Protein AF-A0A7C4J276-F1 (afdb_monomer_lite)

Secondary structure (DSSP, 8-state):
----THHHHHHHHHHHHHHHHHHHHHHHHIIIIIHHHHHHHTSTT--HHHHHHHHHHHTS--TTS-TTS--TTTTTHHHHHHHHHHHHHTTPPP-GGGHHHHHHHHHHHHHHHHHHHHHHHHHHHHHHHHHHHHHHHHHHHHHHHH--

Radius of gyration: 23.46 Å; chains: 1; bounding box: 49×25×69 Å

pLDDT: mean 86.55, std 12.56, range [40.31, 97.38]

Structure (mmCIF, N/CA/C/O backbone):
data_AF-A0A7C4J276-F1
#
_entry.id   AF-A0A7C4J276-F1
#
loop_
_atom_site.group_PDB
_atom_site.id
_atom_site.type_symbol
_atom_site.label_atom_id
_atom_site.l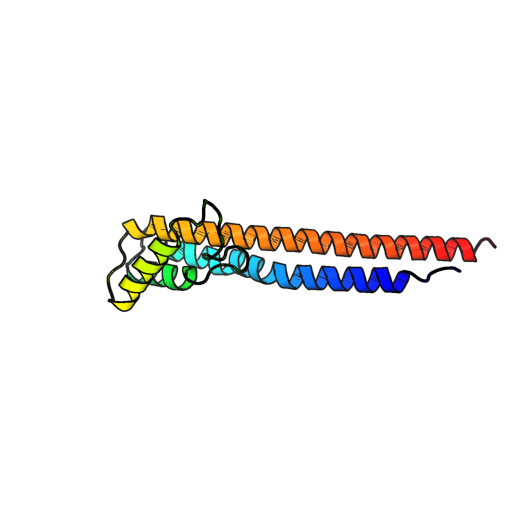abel_alt_id
_atom_site.label_comp_id
_atom_site.label_asym_id
_atom_site.label_entity_id
_atom_site.label_seq_id
_atom_site.pdbx_PDB_ins_code
_atom_site.Cartn_x
_atom_site.Cartn_y
_atom_site.Cartn_z
_atom_site.occupancy
_atom_site.B_iso_or_equiv
_atom_site.auth_seq_id
_atom_site.auth_comp_id
_atom_site.auth_asym_id
_atom_site.auth_atom_id
_atom_site.pdbx_PDB_model_num
ATOM 1 N N . MET A 1 1 ? 30.272 -10.312 -35.429 1.00 40.31 1 MET A N 1
ATOM 2 C CA . MET A 1 1 ? 28.867 -10.716 -35.205 1.00 40.31 1 MET A CA 1
ATOM 3 C C . MET A 1 1 ? 28.174 -9.536 -34.534 1.00 40.31 1 MET A C 1
ATOM 5 O O . MET A 1 1 ? 28.623 -9.141 -33.468 1.00 40.31 1 MET A O 1
ATOM 9 N N . LYS A 1 2 ? 27.219 -8.874 -35.201 1.00 50.34 2 LYS A N 1
ATOM 10 C CA . LYS A 1 2 ? 26.482 -7.721 -34.649 1.00 50.34 2 LYS A CA 1
ATOM 11 C C . LYS A 1 2 ? 25.273 -8.306 -33.915 1.00 50.34 2 LYS A C 1
ATOM 13 O O . LYS A 1 2 ? 24.435 -8.920 -34.569 1.00 50.34 2 LYS A O 1
ATOM 18 N N . PHE A 1 3 ? 25.247 -8.238 -32.587 1.00 56.50 3 PHE A N 1
ATOM 19 C CA . PHE A 1 3 ? 24.074 -8.662 -31.825 1.00 56.50 3 PHE A CA 1
ATOM 20 C C . PHE A 1 3 ? 22.951 -7.638 -32.063 1.00 56.50 3 PHE A C 1
ATOM 22 O O . PHE A 1 3 ? 23.194 -6.435 -32.013 1.00 56.50 3 PHE A O 1
ATOM 29 N N . ASP A 1 4 ? 21.759 -8.111 -32.436 1.00 65.69 4 ASP A N 1
ATOM 30 C CA . ASP A 1 4 ? 20.551 -7.284 -32.564 1.00 65.69 4 ASP A CA 1
ATOM 31 C C . ASP A 1 4 ? 19.879 -7.210 -31.188 1.00 65.69 4 ASP A C 1
ATOM 33 O O . ASP A 1 4 ? 18.998 -8.011 -30.856 1.00 65.69 4 ASP A O 1
ATOM 37 N N . ASP A 1 5 ? 20.349 -6.271 -30.366 1.00 72.25 5 ASP A N 1
ATOM 38 C CA . ASP A 1 5 ? 19.943 -6.127 -28.964 1.00 72.25 5 ASP A CA 1
ATOM 39 C C . ASP A 1 5 ? 18.611 -5.372 -28.817 1.00 72.25 5 ASP A C 1
ATOM 41 O O . ASP A 1 5 ? 18.034 -5.297 -27.729 1.00 72.25 5 ASP A O 1
ATOM 45 N N . ARG A 1 6 ? 18.026 -4.903 -29.927 1.00 78.81 6 ARG A N 1
ATOM 46 C CA . ARG A 1 6 ? 16.751 -4.168 -29.955 1.00 78.81 6 ARG A CA 1
ATOM 47 C C . ARG A 1 6 ? 15.627 -4.925 -29.262 1.00 78.81 6 ARG A C 1
ATOM 49 O O . ARG A 1 6 ? 14.828 -4.326 -28.544 1.00 78.81 6 ARG A O 1
ATOM 56 N N . LYS A 1 7 ? 15.554 -6.245 -29.464 1.00 84.62 7 LYS A N 1
ATOM 57 C CA . LYS A 1 7 ? 14.542 -7.095 -28.815 1.00 84.62 7 LYS A CA 1
ATOM 58 C C . LYS A 1 7 ? 14.734 -7.129 -27.300 1.00 84.62 7 LYS A C 1
ATOM 60 O O . LYS A 1 7 ? 13.746 -7.115 -26.573 1.00 84.62 7 LYS A O 1
ATOM 65 N N . ILE A 1 8 ? 15.982 -7.122 -26.832 1.00 87.19 8 ILE A N 1
ATOM 66 C CA . ILE A 1 8 ? 16.318 -7.115 -25.406 1.00 87.19 8 ILE A CA 1
ATOM 67 C C . ILE A 1 8 ? 15.834 -5.811 -24.775 1.00 87.19 8 ILE A C 1
ATOM 69 O O . ILE A 1 8 ? 15.119 -5.866 -23.779 1.00 87.19 8 ILE A O 1
ATOM 73 N N . TYR A 1 9 ? 16.124 -4.656 -25.386 1.00 88.44 9 TYR A N 1
ATOM 74 C CA . TYR A 1 9 ? 15.650 -3.366 -24.875 1.00 88.44 9 TYR A CA 1
ATOM 75 C C . TYR A 1 9 ? 14.119 -3.270 -24.839 1.00 88.44 9 TYR A C 1
ATOM 77 O O . TYR A 1 9 ? 13.564 -2.799 -23.848 1.00 88.44 9 TYR A O 1
ATOM 85 N N . VAL A 1 10 ? 13.421 -3.759 -25.875 1.00 90.12 10 VAL A N 1
ATOM 86 C CA . VAL A 1 10 ? 11.946 -3.784 -25.897 1.00 90.12 10 VAL A CA 1
ATOM 87 C C . VAL A 1 10 ? 11.390 -4.655 -24.773 1.00 90.12 10 VAL A C 1
ATOM 89 O O . VAL A 1 10 ? 10.562 -4.184 -23.993 1.00 90.12 10 VAL A O 1
ATOM 92 N N . TYR A 1 11 ? 11.825 -5.914 -24.677 1.00 93.19 11 TYR A N 1
ATOM 93 C CA . TYR A 1 11 ? 11.298 -6.832 -23.667 1.00 93.19 11 TYR A CA 1
ATOM 94 C C . TYR A 1 11 ? 11.644 -6.379 -22.25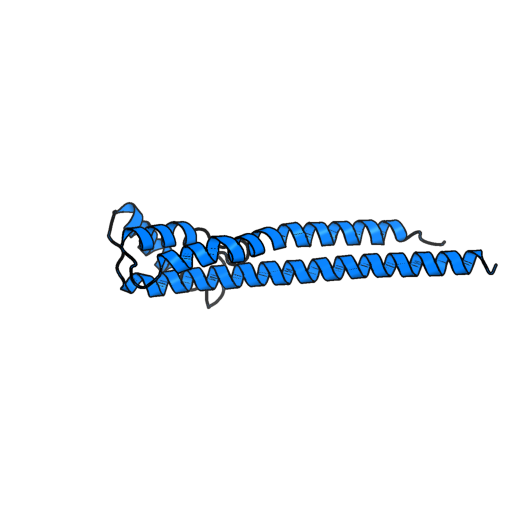4 1.00 93.19 11 TYR A C 1
ATOM 96 O O . TYR A 1 11 ? 10.783 -6.444 -21.381 1.00 93.19 11 TYR A O 1
ATOM 104 N N . PHE A 1 12 ? 12.855 -5.861 -22.043 1.00 93.81 12 PHE A N 1
ATOM 105 C CA . PHE A 1 12 ? 13.261 -5.283 -20.769 1.00 93.81 12 PHE A CA 1
ATOM 106 C C . PHE A 1 12 ? 12.344 -4.125 -20.370 1.00 93.81 12 PHE A C 1
ATOM 108 O O . PHE A 1 12 ? 11.750 -4.181 -19.296 1.00 93.81 12 PHE A O 1
ATOM 115 N N . SER A 1 13 ? 12.165 -3.123 -21.242 1.00 94.88 13 SER A N 1
ATOM 116 C CA . SER A 1 13 ? 11.309 -1.963 -20.959 1.00 94.88 13 SER A CA 1
ATOM 117 C C . SER A 1 13 ? 9.871 -2.361 -20.645 1.00 94.88 13 SER A C 1
ATOM 119 O O . SER A 1 13 ? 9.301 -1.874 -19.673 1.00 94.88 13 SER A O 1
ATOM 121 N N . ILE A 1 14 ? 9.289 -3.274 -21.427 1.00 95.62 14 ILE A N 1
ATOM 122 C CA . ILE A 1 14 ? 7.919 -3.744 -21.189 1.00 95.62 14 ILE A CA 1
ATOM 123 C C . ILE A 1 14 ? 7.835 -4.500 -19.860 1.00 95.62 14 ILE A C 1
ATOM 125 O O . ILE A 1 14 ? 6.939 -4.225 -19.066 1.00 95.62 14 ILE A O 1
ATOM 129 N N . ALA A 1 15 ? 8.761 -5.424 -19.594 1.00 95.75 15 ALA A N 1
ATOM 130 C CA . ALA A 1 15 ? 8.732 -6.242 -18.386 1.00 95.75 15 ALA A CA 1
ATOM 131 C C . ALA A 1 15 ? 8.826 -5.389 -17.115 1.00 95.75 15 ALA A C 1
ATOM 133 O O . ALA A 1 15 ? 8.019 -5.557 -16.199 1.00 95.75 15 ALA A O 1
ATOM 134 N N . VAL A 1 16 ? 9.764 -4.437 -17.068 1.00 96.38 16 VAL A N 1
ATOM 135 C CA . VAL A 1 16 ? 9.908 -3.558 -15.900 1.00 96.38 16 VAL A CA 1
ATOM 136 C C . VAL A 1 16 ? 8.737 -2.583 -15.777 1.00 96.38 16 VAL A C 1
ATOM 138 O O . VAL A 1 16 ? 8.290 -2.334 -14.663 1.00 96.38 16 VAL A O 1
ATOM 141 N N . LEU A 1 17 ? 8.160 -2.099 -16.883 1.00 96.38 17 LEU A N 1
ATOM 142 C CA . LEU A 1 17 ? 6.953 -1.268 -16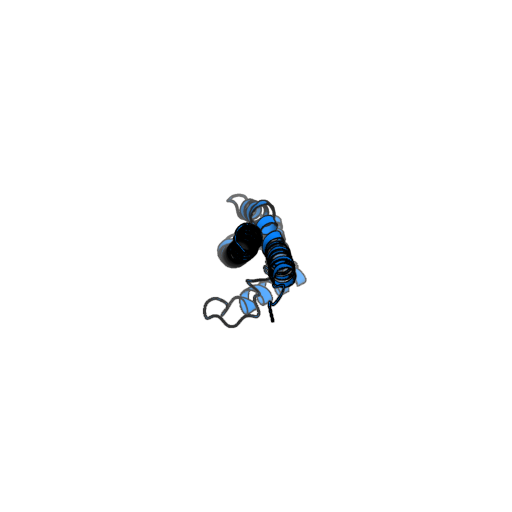.838 1.00 96.38 17 LEU A CA 1
ATOM 143 C C . LEU A 1 17 ? 5.760 -2.032 -16.252 1.00 96.38 17 LEU A C 1
ATOM 145 O O . LEU A 1 17 ? 5.071 -1.515 -15.373 1.00 96.38 17 LEU A O 1
ATOM 149 N N . VAL A 1 18 ? 5.537 -3.268 -16.707 1.00 97.38 18 VAL A N 1
ATOM 150 C CA . VAL A 1 18 ? 4.478 -4.140 -16.183 1.00 97.38 18 VAL A CA 1
ATOM 151 C C . VAL A 1 18 ? 4.691 -4.392 -14.692 1.00 97.38 18 VAL A C 1
ATOM 153 O O . VAL A 1 18 ? 3.748 -4.239 -13.918 1.00 97.38 18 VAL A O 1
ATOM 156 N N . ALA A 1 19 ? 5.920 -4.696 -14.265 1.00 95.00 19 ALA A N 1
ATOM 157 C CA . ALA A 1 19 ? 6.243 -4.841 -12.846 1.00 95.00 19 ALA A CA 1
ATOM 158 C C . ALA A 1 19 ? 5.919 -3.560 -12.055 1.00 95.00 19 ALA A C 1
ATOM 160 O O . ALA A 1 19 ? 5.259 -3.624 -11.019 1.00 95.00 19 ALA A O 1
ATOM 161 N N . GLY A 1 20 ? 6.308 -2.391 -12.573 1.00 95.69 20 GLY A N 1
ATOM 162 C CA . GLY A 1 20 ? 6.002 -1.099 -11.960 1.00 95.69 20 GLY A CA 1
ATOM 163 C C . GLY A 1 20 ? 4.505 -0.867 -11.773 1.00 95.69 20 GLY A C 1
ATOM 164 O O . GLY A 1 20 ? 4.086 -0.467 -10.691 1.00 95.69 20 GLY A O 1
ATOM 165 N N . ILE A 1 21 ? 3.689 -1.175 -12.784 1.00 94.88 21 ILE A N 1
ATOM 166 C CA . ILE A 1 21 ? 2.225 -1.055 -12.706 1.00 94.88 21 ILE A CA 1
ATOM 167 C C . ILE A 1 21 ? 1.656 -2.015 -11.655 1.00 94.88 21 ILE A C 1
ATOM 169 O O . ILE A 1 21 ? 0.876 -1.593 -10.801 1.00 94.88 21 ILE A O 1
ATOM 173 N N . LEU A 1 22 ? 2.067 -3.287 -11.680 1.00 94.81 22 LEU A N 1
ATOM 174 C CA . LEU A 1 22 ? 1.570 -4.308 -10.752 1.00 94.81 22 LEU A CA 1
ATOM 175 C C . LEU A 1 22 ? 1.859 -3.951 -9.290 1.00 94.81 22 LEU A C 1
ATOM 177 O O . LEU A 1 22 ? 0.992 -4.122 -8.435 1.00 94.81 22 LEU A O 1
ATOM 181 N N . PHE A 1 23 ? 3.046 -3.415 -9.003 1.00 90.25 23 PHE A N 1
ATOM 182 C CA . PHE A 1 23 ? 3.402 -2.985 -7.652 1.00 90.25 23 PHE A CA 1
ATOM 183 C C . PHE A 1 23 ? 2.875 -1.590 -7.304 1.00 90.25 23 PHE A C 1
ATOM 185 O O . PHE A 1 23 ? 2.682 -1.299 -6.132 1.00 90.25 23 PHE A O 1
ATOM 192 N N . GLY A 1 24 ? 2.623 -0.717 -8.275 1.00 93.25 24 GLY A N 1
ATOM 193 C CA . GLY A 1 24 ? 2.184 0.656 -8.031 1.00 93.25 24 GLY A CA 1
ATOM 194 C C . GLY A 1 24 ? 0.692 0.822 -7.794 1.00 93.25 24 GLY A C 1
ATOM 195 O O . GLY A 1 24 ? 0.295 1.586 -6.913 1.00 93.25 24 GLY A O 1
ATOM 196 N N . LEU A 1 25 ? -0.138 0.097 -8.552 1.00 93.94 25 LEU A N 1
ATOM 197 C CA . LEU A 1 25 ? -1.597 0.224 -8.491 1.00 93.94 25 LEU A CA 1
ATOM 198 C C . LEU A 1 25 ? -2.168 0.023 -7.075 1.00 93.94 25 LEU A C 1
ATOM 200 O O . LEU A 1 25 ? -2.979 0.857 -6.663 1.00 93.94 25 LEU A O 1
ATOM 204 N N . PRO A 1 26 ? -1.737 -0.988 -6.290 1.00 93.19 26 PRO A N 1
ATOM 205 C CA . PRO A 1 26 ? -2.194 -1.143 -4.909 1.00 93.19 26 PRO A CA 1
ATOM 206 C C . PRO A 1 26 ? -1.870 0.071 -4.029 1.00 93.19 26 PRO A C 1
ATOM 208 O O . PRO A 1 26 ? -2.721 0.510 -3.256 1.00 93.19 26 PRO A O 1
ATOM 211 N N . GLY A 1 27 ? -0.678 0.656 -4.193 1.00 94.06 27 GLY A N 1
ATOM 212 C CA . GLY A 1 27 ? -0.253 1.841 -3.448 1.00 94.06 27 GLY A CA 1
ATOM 213 C C . GLY A 1 27 ? -1.061 3.085 -3.791 1.00 94.06 27 GLY A C 1
ATOM 214 O O . GLY A 1 27 ? -1.506 3.793 -2.892 1.00 94.06 27 GLY A O 1
ATOM 215 N N . ILE A 1 28 ? -1.305 3.325 -5.084 1.00 95.75 28 ILE A N 1
ATOM 216 C CA . ILE A 1 28 ? -2.142 4.445 -5.541 1.00 95.75 28 ILE A CA 1
ATOM 217 C C . ILE A 1 28 ? -3.561 4.302 -4.985 1.00 95.75 28 ILE A C 1
ATOM 219 O O . ILE A 1 28 ? -4.102 5.255 -4.426 1.00 95.75 28 ILE A O 1
ATOM 223 N N . TYR A 1 29 ? -4.148 3.106 -5.087 1.00 95.12 29 TYR A N 1
ATOM 224 C CA . TYR A 1 29 ? -5.483 2.846 -4.556 1.00 95.12 29 TYR A CA 1
ATOM 225 C C . TYR A 1 29 ? -5.543 3.056 -3.039 1.00 95.12 29 TYR A C 1
ATOM 227 O O . TYR A 1 29 ? -6.454 3.718 -2.541 1.00 95.12 29 TYR A O 1
ATOM 235 N N . SER A 1 30 ? -4.546 2.551 -2.302 1.00 94.06 30 SER A N 1
ATOM 236 C CA . SER A 1 30 ? -4.456 2.758 -0.856 1.00 94.06 30 SER A CA 1
ATOM 237 C C . SER A 1 30 ? -4.421 4.248 -0.513 1.00 94.06 30 SER A C 1
ATOM 239 O O . SER A 1 30 ? -5.228 4.693 0.297 1.00 94.06 30 SER A O 1
ATOM 241 N N . LYS A 1 31 ? -3.575 5.028 -1.193 1.00 95.25 31 LYS A N 1
ATOM 242 C CA . LYS A 1 31 ? -3.362 6.451 -0.899 1.00 95.25 31 LYS A CA 1
ATOM 243 C C . LYS A 1 31 ? -4.537 7.350 -1.280 1.00 95.25 31 LYS A C 1
ATOM 245 O O . LYS A 1 31 ? -4.797 8.342 -0.610 1.00 95.25 31 LYS A O 1
ATOM 250 N N . MET A 1 32 ? -5.250 7.023 -2.357 1.00 96.25 32 MET A N 1
ATOM 251 C CA . MET A 1 32 ? -6.355 7.855 -2.852 1.00 96.25 32 MET A CA 1
ATOM 252 C C . MET A 1 32 ? -7.717 7.478 -2.269 1.00 96.25 32 MET A C 1
ATOM 254 O O . MET A 1 32 ? -8.601 8.330 -2.206 1.00 96.25 32 MET A O 1
ATOM 258 N N . VAL A 1 33 ? -7.911 6.215 -1.880 1.00 95.44 33 VAL A N 1
ATOM 259 C CA . VAL A 1 33 ? -9.232 5.693 -1.501 1.00 95.44 33 VAL A CA 1
ATOM 260 C C . VAL A 1 33 ? -9.225 5.162 -0.075 1.00 95.44 33 VAL A C 1
ATOM 262 O O . VAL A 1 33 ? -9.997 5.631 0.758 1.00 95.44 33 VAL A O 1
ATOM 265 N N . THR A 1 34 ? -8.356 4.196 0.220 1.00 94.56 34 THR A N 1
ATOM 266 C CA . THR A 1 34 ? -8.420 3.448 1.483 1.00 94.56 34 THR A CA 1
ATOM 267 C C . THR A 1 34 ? -7.964 4.276 2.683 1.00 94.56 34 THR A C 1
ATOM 269 O O . THR A 1 34 ? -8.671 4.328 3.683 1.00 94.56 34 THR A O 1
ATOM 272 N N . GLU A 1 35 ? -6.807 4.933 2.599 1.00 95.06 35 GLU A N 1
ATOM 273 C CA . GLU A 1 35 ? -6.236 5.742 3.685 1.00 95.06 35 GLU A CA 1
ATOM 274 C C . GLU A 1 35 ? -7.152 6.917 4.062 1.00 95.06 35 GLU A C 1
ATOM 276 O O . GLU A 1 35 ? -7.530 6.989 5.232 1.00 95.06 35 GLU A O 1
ATOM 281 N N . PRO A 1 36 ? -7.653 7.743 3.116 1.00 94.94 36 PRO A N 1
ATOM 282 C CA . PRO A 1 36 ? -8.584 8.819 3.457 1.00 94.94 36 PRO A CA 1
ATOM 283 C C . PRO A 1 36 ? -9.911 8.315 4.035 1.00 94.94 36 PRO A C 1
ATOM 285 O O . PRO A 1 36 ? -10.548 9.003 4.832 1.00 94.94 36 PRO A O 1
ATOM 288 N N . ALA A 1 37 ? -10.374 7.129 3.622 1.00 94.06 37 ALA A N 1
ATOM 289 C CA . ALA A 1 37 ? -11.582 6.531 4.185 1.00 94.06 37 ALA A CA 1
ATOM 290 C C . ALA A 1 37 ? -11.375 6.117 5.649 1.00 94.06 37 ALA A C 1
ATOM 292 O O . ALA A 1 37 ? -12.255 6.359 6.470 1.00 94.06 37 ALA A O 1
ATOM 293 N N . ILE A 1 38 ? -10.214 5.544 5.982 1.00 94.31 38 ILE A N 1
ATOM 294 C CA . ILE A 1 38 ? -9.856 5.190 7.361 1.00 94.31 38 ILE A CA 1
ATOM 295 C C . ILE A 1 38 ? -9.692 6.452 8.210 1.00 94.31 38 ILE A C 1
ATOM 297 O O . ILE A 1 38 ? -10.272 6.524 9.286 1.00 94.31 38 ILE A O 1
ATOM 301 N N . GLU A 1 39 ? -8.973 7.465 7.722 1.00 94.56 39 GLU A N 1
ATOM 302 C CA . GLU A 1 39 ? -8.784 8.736 8.437 1.00 94.56 39 GLU A CA 1
ATOM 303 C C . GLU A 1 39 ? -10.121 9.367 8.831 1.00 94.56 39 GLU A C 1
ATOM 305 O O . GLU A 1 39 ? -10.301 9.772 9.976 1.00 94.56 39 GLU A O 1
ATOM 310 N N . LYS A 1 40 ? -11.106 9.367 7.922 1.00 92.62 40 LYS A N 1
ATOM 311 C CA . LYS A 1 40 ? -12.465 9.849 8.220 1.00 92.62 40 LYS A CA 1
ATOM 312 C C . LYS A 1 40 ? -13.128 9.081 9.363 1.00 92.62 40 LYS A C 1
ATOM 314 O O . LYS A 1 40 ? -13.801 9.701 10.183 1.00 92.62 40 LYS A O 1
ATOM 319 N N . LEU A 1 41 ? -12.938 7.763 9.434 1.00 92.50 41 LEU A N 1
ATOM 320 C CA . LEU A 1 41 ? -13.485 6.926 10.508 1.00 92.50 41 LEU A CA 1
ATOM 321 C C . LEU A 1 41 ? -12.822 7.187 11.871 1.00 92.50 41 LEU A C 1
ATOM 323 O O . LEU A 1 41 ? -13.446 6.908 12.891 1.00 92.50 41 LEU A O 1
ATOM 327 N N . LEU A 1 42 ? -11.600 7.731 11.888 1.00 92.06 42 LEU A N 1
ATOM 328 C CA . LEU A 1 42 ? -10.830 8.028 13.103 1.00 92.06 42 LEU A CA 1
ATOM 329 C C . LEU A 1 42 ? -10.989 9.478 13.609 1.00 92.06 42 LEU A C 1
ATOM 331 O O . LEU A 1 42 ? -10.401 9.836 14.625 1.00 92.06 42 LEU A O 1
ATOM 335 N N . THR A 1 43 ? -11.766 10.329 12.928 1.00 87.50 43 THR A N 1
ATOM 336 C CA . THR A 1 43 ? -11.970 11.739 13.331 1.00 87.50 43 THR A CA 1
ATOM 337 C C . THR A 1 43 ? -12.772 11.890 14.637 1.00 87.50 43 THR A C 1
ATOM 339 O O . THR A 1 43 ? -13.399 10.942 15.091 1.00 87.50 43 THR A O 1
ATOM 342 N N . GLN A 1 44 ? -12.772 13.086 15.252 1.00 61.62 44 GLN A N 1
ATOM 343 C CA . GLN A 1 44 ? -13.257 13.355 16.627 1.00 61.62 44 GLN A CA 1
ATOM 344 C C . GLN A 1 44 ? -14.702 12.919 16.979 1.00 61.62 44 GLN A C 1
ATOM 346 O O . GLN A 1 44 ? -15.009 12.833 18.163 1.00 61.62 44 GLN A O 1
ATOM 351 N N . ASP A 1 45 ? -15.544 12.556 16.006 1.00 76.38 45 ASP A N 1
ATOM 352 C CA . ASP A 1 45 ? -16.866 11.938 16.222 1.00 76.38 45 ASP A CA 1
ATOM 353 C C . ASP A 1 45 ? -16.838 10.405 16.031 1.00 76.38 45 ASP A C 1
ATOM 355 O O . ASP A 1 45 ? -17.796 9.798 15.524 1.00 76.38 45 ASP A O 1
ATOM 359 N N . ALA A 1 46 ? -15.709 9.766 16.349 1.00 75.69 46 ALA A N 1
ATOM 360 C CA . ALA A 1 46 ? -15.542 8.326 16.221 1.00 75.69 46 ALA A CA 1
ATOM 361 C C . ALA A 1 46 ? -16.359 7.597 17.295 1.00 75.69 46 ALA A C 1
ATOM 363 O O . ALA A 1 46 ? -16.036 7.629 18.482 1.00 75.69 46 ALA A O 1
ATOM 364 N N . ASP A 1 47 ? -17.418 6.915 16.865 1.00 88.69 47 ASP A N 1
ATOM 365 C CA . ASP A 1 47 ? -18.133 5.960 17.700 1.00 88.69 47 ASP A CA 1
ATOM 366 C C . ASP A 1 47 ? -17.477 4.569 17.613 1.00 88.69 47 ASP A C 1
ATOM 368 O O . ASP A 1 47 ? -16.667 4.275 16.727 1.00 88.69 47 ASP A O 1
ATOM 372 N N . SER A 1 48 ? -17.854 3.686 18.536 1.00 90.38 48 SER A N 1
ATOM 373 C CA . SER A 1 48 ? -17.367 2.302 18.597 1.00 90.38 48 SER A CA 1
ATOM 374 C C . SER A 1 48 ? -17.528 1.546 17.263 1.00 90.38 48 SER A C 1
ATOM 376 O O . SER A 1 48 ? -16.664 0.749 16.888 1.00 90.38 48 SER A O 1
ATOM 378 N N . GLN A 1 49 ? -18.588 1.818 16.490 1.00 91.62 49 GLN A N 1
ATOM 379 C CA . GLN A 1 49 ? -18.825 1.154 15.205 1.00 91.62 49 GLN A CA 1
ATOM 380 C C . GLN A 1 49 ? -17.860 1.640 14.120 1.00 91.62 49 GLN A C 1
ATOM 382 O O . GLN A 1 49 ? -17.320 0.815 13.380 1.00 91.62 49 GLN A O 1
ATOM 387 N N . LYS A 1 50 ? -17.596 2.948 14.044 1.00 93.44 50 LYS A N 1
ATOM 388 C CA . LYS A 1 50 ? -16.615 3.537 13.120 1.00 93.44 50 LYS A CA 1
ATOM 389 C C . LYS A 1 50 ? -15.205 3.045 13.422 1.00 93.44 50 LYS A C 1
ATOM 391 O O . LYS A 1 50 ? -14.489 2.666 12.498 1.00 93.44 50 LYS A O 1
ATOM 396 N N . LEU A 1 51 ? -14.829 2.970 14.700 1.00 93.75 51 LEU A N 1
ATOM 397 C CA . LEU A 1 51 ? -13.528 2.442 15.123 1.00 93.75 51 LEU A CA 1
ATOM 398 C C . LEU A 1 51 ? -13.379 0.957 14.775 1.00 93.75 51 LEU A C 1
ATOM 400 O O . LEU A 1 51 ? -12.365 0.545 14.209 1.00 93.75 51 LEU A O 1
ATOM 404 N N . LYS A 1 52 ? -14.424 0.157 15.013 1.00 94.19 52 LYS A N 1
ATOM 405 C CA . LYS A 1 52 ? -14.466 -1.246 14.585 1.00 94.19 52 LYS A CA 1
ATOM 406 C C . LYS A 1 52 ? -14.363 -1.379 13.065 1.00 94.19 52 LYS A C 1
ATOM 408 O O . LYS A 1 52 ? -13.666 -2.262 12.569 1.00 94.19 52 LYS A O 1
ATOM 413 N N . GLN A 1 53 ? -15.031 -0.511 12.308 1.00 93.81 53 GLN A N 1
ATOM 414 C CA . GLN A 1 53 ? -14.944 -0.504 10.850 1.00 93.81 53 GLN A CA 1
ATOM 415 C C . GLN A 1 53 ? -13.532 -0.146 10.372 1.00 93.81 53 GLN A C 1
ATOM 417 O O . GLN A 1 53 ? -12.999 -0.830 9.497 1.00 93.81 53 GLN A O 1
ATOM 422 N N . ALA A 1 54 ? -12.907 0.872 10.968 1.00 94.62 54 ALA A N 1
ATOM 423 C CA . ALA A 1 54 ? -11.525 1.244 10.688 1.00 94.62 54 ALA A CA 1
ATOM 424 C C . ALA A 1 54 ? -10.587 0.059 10.947 1.00 94.62 54 ALA A C 1
ATOM 426 O O . ALA A 1 54 ? -9.788 -0.290 10.078 1.00 94.62 54 ALA A O 1
ATOM 427 N N . TYR A 1 55 ? -10.754 -0.625 12.083 1.00 95.00 55 TYR A N 1
ATOM 428 C CA . TYR A 1 55 ? -10.006 -1.837 12.400 1.00 95.00 55 TYR A CA 1
ATOM 429 C C . TYR A 1 55 ? -10.188 -2.937 11.352 1.00 95.00 55 TYR A C 1
ATOM 431 O O . TYR A 1 55 ? -9.203 -3.495 10.888 1.00 95.00 55 TYR A O 1
ATOM 439 N N . ILE A 1 56 ? -11.419 -3.238 10.929 1.00 93.94 56 ILE A N 1
ATOM 440 C CA . ILE A 1 56 ? -11.678 -4.296 9.937 1.00 93.94 56 ILE A CA 1
ATOM 441 C C . ILE A 1 56 ? -10.956 -4.014 8.612 1.00 93.94 56 ILE A C 1
ATOM 443 O O . ILE A 1 56 ? -10.474 -4.944 7.965 1.00 93.94 56 ILE A O 1
ATOM 447 N N . ILE A 1 57 ? -10.856 -2.747 8.207 1.00 93.62 57 ILE A N 1
ATOM 448 C CA . ILE A 1 57 ? -10.098 -2.357 7.011 1.00 93.62 57 ILE A CA 1
ATOM 449 C C . ILE A 1 57 ? -8.591 -2.492 7.270 1.00 93.62 57 ILE A C 1
ATOM 451 O O . ILE A 1 57 ? -7.859 -3.019 6.429 1.00 93.62 57 ILE A O 1
ATOM 455 N N . LEU A 1 58 ? -8.131 -2.021 8.430 1.00 93.38 58 LEU A N 1
ATOM 456 C CA . LEU A 1 58 ? -6.724 -2.000 8.819 1.00 93.38 58 LEU A CA 1
ATOM 457 C C . LEU A 1 58 ? -6.151 -3.389 9.095 1.00 93.38 58 LEU A C 1
ATOM 459 O O . LEU A 1 58 ? -4.990 -3.611 8.788 1.00 93.38 58 LEU A O 1
ATOM 463 N N . ARG A 1 59 ? -6.949 -4.351 9.574 1.00 90.19 59 ARG A N 1
ATOM 464 C CA . ARG A 1 59 ? -6.490 -5.717 9.875 1.00 90.19 59 ARG A CA 1
ATOM 465 C C . ARG A 1 59 ? -5.843 -6.399 8.667 1.00 90.19 59 ARG A C 1
ATOM 467 O O . ARG A 1 59 ? -5.028 -7.297 8.832 1.00 90.19 59 ARG A O 1
ATOM 474 N N . ASN A 1 60 ? -6.228 -5.988 7.456 1.00 88.50 60 ASN A N 1
ATOM 475 C CA . ASN A 1 60 ? -5.609 -6.434 6.219 1.00 88.50 60 ASN A CA 1
ATOM 476 C C . ASN A 1 60 ? -4.489 -5.448 5.848 1.00 88.50 60 ASN A C 1
ATOM 478 O O . ASN A 1 60 ? -4.789 -4.331 5.399 1.00 88.50 60 ASN A O 1
ATOM 482 N N . PRO A 1 61 ? -3.211 -5.832 6.009 1.00 86.12 61 PRO A N 1
ATOM 483 C CA . PRO A 1 61 ? -2.098 -4.935 5.742 1.00 86.12 61 PRO A CA 1
ATOM 484 C C . PRO A 1 61 ? -1.969 -4.594 4.255 1.00 86.12 61 PRO A C 1
ATOM 486 O O . PRO A 1 61 ? -2.484 -5.279 3.367 1.00 86.12 61 PRO A O 1
ATOM 489 N N . HIS A 1 62 ? -1.222 -3.529 3.968 1.00 88.88 62 HIS A N 1
ATOM 490 C CA . HIS A 1 62 ? -0.755 -3.262 2.610 1.00 88.88 62 HIS A CA 1
ATOM 491 C C . HIS A 1 62 ? 0.286 -4.320 2.193 1.00 88.88 62 HIS A C 1
ATOM 493 O O . HIS A 1 62 ? 1.076 -4.758 3.025 1.00 88.88 62 HIS A O 1
ATOM 499 N N . ILE A 1 63 ? 0.361 -4.685 0.906 1.00 84.31 63 ILE A N 1
ATOM 500 C CA . ILE A 1 63 ? 1.243 -5.764 0.397 1.00 84.31 63 ILE A CA 1
ATOM 501 C C . ILE A 1 63 ? 2.734 -5.602 0.759 1.00 84.31 63 ILE A C 1
ATOM 503 O O . ILE A 1 63 ? 3.467 -6.582 0.865 1.00 84.31 63 ILE A O 1
ATOM 507 N N . PHE A 1 64 ? 3.179 -4.362 0.968 1.00 83.31 64 PHE A N 1
ATOM 508 C CA . PHE A 1 64 ? 4.553 -4.010 1.341 1.00 83.31 64 PHE A CA 1
ATOM 509 C C . PHE A 1 64 ? 4.739 -3.711 2.836 1.00 83.31 64 PHE A C 1
ATOM 511 O O . PHE A 1 64 ? 5.865 -3.488 3.263 1.00 83.31 64 PHE A O 1
ATOM 518 N N . ALA A 1 65 ? 3.664 -3.731 3.623 1.00 82.75 65 ALA A N 1
ATOM 519 C CA . ALA A 1 65 ? 3.662 -3.471 5.061 1.00 82.75 65 ALA A CA 1
ATOM 520 C C . ALA A 1 65 ? 2.896 -4.575 5.808 1.00 82.75 65 ALA A C 1
ATOM 522 O O . ALA A 1 65 ? 2.017 -4.294 6.619 1.00 82.75 65 ALA A O 1
ATOM 523 N N . GLY A 1 66 ? 3.197 -5.835 5.474 1.00 80.31 66 GLY A N 1
ATOM 524 C CA . GLY A 1 66 ? 2.653 -7.002 6.170 1.00 80.31 66 GLY A CA 1
ATOM 525 C C . GLY A 1 66 ? 2.998 -6.976 7.658 1.00 80.31 66 GLY A C 1
ATOM 526 O O . GLY A 1 66 ? 4.123 -6.630 8.017 1.00 80.31 66 GLY A O 1
ATOM 527 N N . TYR A 1 67 ? 2.043 -7.358 8.506 1.00 74.75 67 TYR A N 1
ATOM 528 C CA . TYR A 1 67 ? 2.211 -7.365 9.964 1.00 74.75 67 TYR A CA 1
ATOM 529 C C . TYR A 1 67 ? 3.111 -8.497 10.467 1.00 74.75 67 TYR A C 1
ATOM 531 O O . TYR A 1 67 ? 3.653 -8.419 11.562 1.00 74.75 67 TYR A O 1
ATOM 539 N N . ASP A 1 68 ? 3.334 -9.493 9.617 1.00 66.81 68 ASP A N 1
ATOM 540 C CA . ASP A 1 68 ? 4.143 -10.682 9.880 1.00 66.81 68 ASP A CA 1
ATOM 541 C C . ASP A 1 68 ? 5.648 -10.427 9.648 1.00 66.81 68 ASP A C 1
ATOM 543 O O . ASP A 1 68 ? 6.473 -11.333 9.781 1.00 66.81 68 ASP A O 1
ATOM 547 N N . ARG A 1 69 ? 6.030 -9.213 9.218 1.00 58.53 69 ARG A N 1
ATOM 548 C CA . ARG A 1 69 ? 7.414 -8.889 8.851 1.00 58.53 69 ARG A CA 1
ATOM 549 C C . ARG A 1 69 ? 8.192 -8.321 10.042 1.00 58.53 69 ARG A C 1
ATOM 551 O O . ARG A 1 69 ? 7.832 -7.299 10.611 1.00 58.53 69 ARG A O 1
ATOM 558 N N . PHE A 1 70 ? 9.290 -9.011 10.356 1.00 50.50 70 PHE A N 1
ATOM 559 C CA . PHE A 1 70 ? 10.282 -8.761 11.406 1.00 50.50 70 PHE A CA 1
ATOM 560 C C . PHE A 1 70 ? 11.051 -7.433 11.232 1.00 50.50 70 PHE A C 1
ATOM 562 O O . PHE A 1 70 ? 12.237 -7.441 10.904 1.00 50.50 70 PHE A O 1
ATOM 569 N N . ASP A 1 71 ? 10.412 -6.286 11.446 1.00 58.78 71 ASP A N 1
ATOM 570 C CA . ASP A 1 71 ? 11.119 -5.049 11.794 1.00 58.78 71 ASP A CA 1
ATOM 571 C C . ASP A 1 71 ? 10.825 -4.662 13.255 1.00 58.78 71 ASP A C 1
ATOM 573 O O . ASP A 1 71 ? 9.780 -5.014 13.802 1.00 58.78 71 ASP A O 1
ATOM 577 N N . GLU A 1 72 ? 11.758 -3.971 13.931 1.00 59.31 72 GLU A N 1
ATOM 578 C CA . GLU A 1 72 ? 11.565 -3.492 15.321 1.00 59.31 72 GLU A CA 1
ATOM 579 C C . GLU A 1 72 ? 10.282 -2.674 15.471 1.00 59.31 72 GLU A C 1
ATOM 581 O O . GLU A 1 72 ? 9.676 -2.620 16.537 1.00 59.31 72 GLU A O 1
ATOM 586 N N . ALA A 1 73 ? 9.849 -2.058 14.376 1.00 55.31 73 ALA A N 1
ATOM 587 C CA . ALA A 1 73 ? 8.628 -1.306 14.325 1.00 55.31 73 ALA A CA 1
ATOM 588 C C . ALA A 1 73 ? 7.404 -2.257 14.421 1.00 55.31 73 ALA A C 1
ATOM 590 O O . ALA A 1 73 ? 6.428 -1.930 15.088 1.00 55.31 73 ALA A O 1
ATOM 591 N N . GLY A 1 74 ? 7.392 -3.411 13.753 1.00 57.81 74 GLY A N 1
ATOM 592 C CA . GLY A 1 74 ? 6.286 -4.379 13.730 1.00 57.81 74 GLY A CA 1
ATOM 593 C C . GLY A 1 74 ? 6.121 -5.156 15.035 1.00 57.81 74 GLY A C 1
ATOM 594 O O . GLY A 1 74 ? 5.051 -5.712 15.298 1.00 57.81 74 GLY A O 1
ATOM 595 N N . ALA A 1 75 ? 7.147 -5.140 15.890 1.00 63.28 75 ALA A N 1
ATOM 596 C CA . ALA A 1 75 ? 7.083 -5.701 17.229 1.00 63.28 75 ALA A CA 1
ATOM 597 C C . ALA A 1 75 ? 5.941 -5.051 18.029 1.00 63.28 75 ALA A C 1
ATOM 599 O O . ALA A 1 75 ? 5.886 -3.837 18.206 1.00 63.28 75 ALA A O 1
ATOM 600 N N . GLY A 1 76 ? 4.999 -5.865 18.506 1.00 71.81 76 GLY A N 1
ATOM 601 C CA . GLY A 1 76 ? 3.833 -5.379 19.251 1.00 71.81 76 GLY A CA 1
ATOM 602 C C . GLY A 1 76 ? 2.547 -5.272 18.431 1.00 71.81 76 GLY A C 1
ATOM 603 O O . GLY A 1 76 ? 1.468 -5.365 19.015 1.00 71.81 76 GLY A O 1
ATOM 604 N N . ILE A 1 77 ? 2.626 -5.165 17.096 1.00 80.44 77 ILE A N 1
ATOM 605 C CA . ILE A 1 77 ? 1.428 -5.082 16.242 1.00 80.44 77 ILE A CA 1
ATOM 606 C C . ILE A 1 77 ? 0.610 -6.370 16.318 1.00 80.44 77 ILE A C 1
ATOM 608 O O . ILE A 1 77 ? -0.609 -6.308 16.423 1.00 80.44 77 ILE A O 1
ATOM 612 N N . GLU A 1 78 ? 1.262 -7.531 16.353 1.00 80.69 78 GLU A N 1
ATOM 613 C CA . GLU A 1 78 ? 0.582 -8.824 16.497 1.00 80.69 78 GLU A CA 1
ATOM 614 C C . GLU A 1 78 ? -0.292 -8.884 17.763 1.00 80.69 78 GLU A C 1
ATOM 616 O O . GLU A 1 78 ? -1.423 -9.367 17.718 1.00 80.69 78 GLU A O 1
ATOM 621 N N . TYR A 1 79 ? 0.185 -8.328 18.883 1.00 83.19 79 TYR A N 1
ATOM 622 C CA . TYR A 1 79 ? -0.583 -8.279 20.130 1.00 83.19 79 TYR A CA 1
ATOM 623 C C . TYR A 1 79 ? -1.788 -7.342 20.021 1.00 83.19 79 TYR A C 1
ATOM 625 O O . TYR A 1 79 ? -2.866 -7.690 20.498 1.00 83.19 79 TYR A O 1
ATOM 633 N N . ILE A 1 80 ? -1.622 -6.191 19.361 1.00 85.75 80 ILE A N 1
ATOM 634 C CA . ILE A 1 80 ? -2.720 -5.255 19.082 1.00 85.75 80 ILE A CA 1
ATOM 635 C C . ILE A 1 80 ? -3.772 -5.935 18.201 1.00 85.75 80 ILE A C 1
ATOM 637 O O . ILE A 1 80 ? -4.956 -5.904 18.525 1.00 85.75 80 ILE A O 1
ATOM 641 N N . LEU A 1 81 ? -3.348 -6.590 17.116 1.00 88.88 81 LEU A N 1
ATOM 642 C CA . LEU A 1 81 ? -4.249 -7.296 16.207 1.00 88.88 81 LEU A CA 1
ATOM 643 C C . LEU A 1 81 ? -5.012 -8.397 16.936 1.00 88.88 81 LEU A C 1
ATOM 645 O O . LEU A 1 81 ? -6.231 -8.434 16.837 1.00 88.88 81 LEU A O 1
ATOM 649 N N . LYS A 1 82 ? -4.319 -9.225 17.723 1.00 89.12 82 LYS A N 1
ATOM 650 C CA . LYS A 1 82 ? -4.934 -10.311 18.491 1.00 89.12 82 LYS A CA 1
ATOM 651 C C . LYS A 1 82 ? -5.956 -9.803 19.506 1.00 89.12 82 LYS A C 1
ATOM 653 O O . LYS A 1 82 ? -7.041 -10.367 19.615 1.00 89.12 82 LYS A O 1
ATOM 658 N N . GLU A 1 83 ? -5.624 -8.750 20.250 1.00 90.50 83 GLU A N 1
ATOM 659 C CA . GLU A 1 83 ? -6.549 -8.132 21.205 1.00 90.50 83 GLU A CA 1
ATOM 660 C C . GLU A 1 83 ? -7.799 -7.598 20.493 1.00 90.50 83 GLU A C 1
ATOM 662 O O . GLU A 1 83 ? -8.925 -7.834 20.932 1.00 90.50 83 GLU A O 1
ATOM 667 N N . PHE A 1 84 ? -7.620 -6.920 19.363 1.00 92.38 84 PHE A N 1
ATOM 668 C CA . PHE A 1 84 ? -8.728 -6.332 18.619 1.00 92.38 84 PHE A CA 1
ATOM 669 C C . PHE A 1 84 ? -9.582 -7.404 17.924 1.00 92.38 84 PHE A C 1
ATOM 671 O O . PHE A 1 84 ? -10.807 -7.287 17.919 1.00 92.38 84 PHE A O 1
ATOM 678 N N . ASP A 1 85 ? -8.978 -8.482 17.421 1.00 92.81 85 ASP A N 1
ATOM 679 C CA . ASP A 1 85 ? -9.687 -9.639 16.867 1.00 92.81 85 ASP A CA 1
ATOM 680 C C . ASP A 1 85 ? -10.553 -10.309 17.941 1.00 92.81 85 ASP A C 1
ATOM 682 O O . ASP A 1 85 ? -11.733 -10.583 17.704 1.00 92.81 85 ASP A O 1
ATOM 686 N N . ASN A 1 86 ? -10.010 -10.494 19.151 1.00 93.00 86 ASN A N 1
ATOM 687 C CA . ASN A 1 86 ? -10.770 -11.011 20.290 1.00 93.00 86 ASN A CA 1
ATOM 688 C C . ASN A 1 86 ? -11.950 -10.094 20.629 1.00 93.00 86 ASN A C 1
ATOM 690 O O . ASN A 1 86 ? -13.072 -10.570 20.786 1.00 93.00 86 ASN A O 1
ATOM 694 N N . ARG A 1 87 ? -11.744 -8.771 20.675 1.00 91.56 87 ARG A N 1
ATOM 695 C CA . ARG A 1 87 ? -12.833 -7.809 20.923 1.00 91.56 87 ARG A CA 1
ATOM 696 C C . ARG A 1 87 ? -13.906 -7.852 19.840 1.00 91.56 87 ARG A C 1
ATOM 698 O O . ARG A 1 87 ? -15.093 -7.784 20.157 1.00 91.56 87 ARG A O 1
ATOM 705 N N . VAL A 1 88 ? -13.522 -7.997 18.572 1.00 92.31 88 VAL A N 1
ATOM 706 C CA . VAL A 1 88 ? -14.474 -8.149 17.464 1.00 92.31 88 VAL A CA 1
ATOM 707 C C . VAL A 1 88 ? -15.292 -9.432 17.612 1.00 92.31 88 VAL A C 1
ATOM 709 O O . VAL A 1 88 ? -16.510 -9.374 17.417 1.00 92.31 88 VAL A O 1
ATOM 712 N N . ALA A 1 89 ? -14.652 -10.549 17.971 1.00 92.06 89 ALA A N 1
ATOM 713 C CA . ALA A 1 89 ? -15.301 -11.843 18.180 1.00 92.06 89 ALA A CA 1
ATOM 714 C C . ALA A 1 89 ? -16.254 -11.833 19.387 1.00 92.06 89 ALA A C 1
ATOM 716 O O . ALA A 1 89 ? -17.366 -12.349 19.306 1.00 92.06 89 ALA A O 1
ATOM 717 N N . GLU A 1 90 ? -15.847 -11.185 20.477 1.00 94.31 90 GLU A N 1
ATOM 718 C CA . GLU A 1 90 ? -16.620 -11.045 21.716 1.00 94.31 90 GLU A CA 1
ATOM 719 C C . GLU A 1 90 ? -17.657 -9.908 21.666 1.00 94.31 90 GLU A C 1
ATOM 721 O O . GLU A 1 90 ? -18.355 -9.671 22.647 1.00 94.31 90 GLU A O 1
ATOM 726 N N . GLN A 1 91 ? -17.766 -9.197 20.537 1.00 89.12 91 GLN A N 1
ATOM 727 C CA . GLN A 1 91 ? -18.643 -8.031 20.361 1.00 89.12 91 GLN A CA 1
ATOM 728 C C . GLN A 1 91 ? -18.412 -6.916 21.398 1.00 89.12 91 GLN A C 1
ATOM 730 O O . GLN A 1 91 ? -19.332 -6.175 21.741 1.00 89.12 91 GLN A O 1
ATOM 735 N N . LYS A 1 92 ? -17.173 -6.770 21.873 1.00 91.19 92 LYS A N 1
ATOM 736 C CA . LYS A 1 92 ? -16.780 -5.688 22.777 1.00 91.19 92 LYS A CA 1
ATOM 737 C C . LYS A 1 92 ? -16.735 -4.351 22.046 1.00 91.19 92 LYS A C 1
ATOM 739 O O . LYS A 1 92 ? -16.438 -4.279 20.850 1.00 91.19 92 LYS A O 1
ATOM 744 N N . GLU A 1 93 ? -17.021 -3.292 22.793 1.00 91.06 93 GLU A N 1
ATOM 745 C CA . GLU A 1 93 ? -16.957 -1.931 22.278 1.00 91.06 93 GLU A CA 1
ATOM 746 C C . GLU A 1 93 ? -15.517 -1.447 22.118 1.00 91.06 93 GLU A C 1
ATOM 748 O O . GLU A 1 93 ? -14.628 -1.780 22.905 1.00 91.06 93 GLU A O 1
ATOM 753 N N . PHE A 1 94 ? -1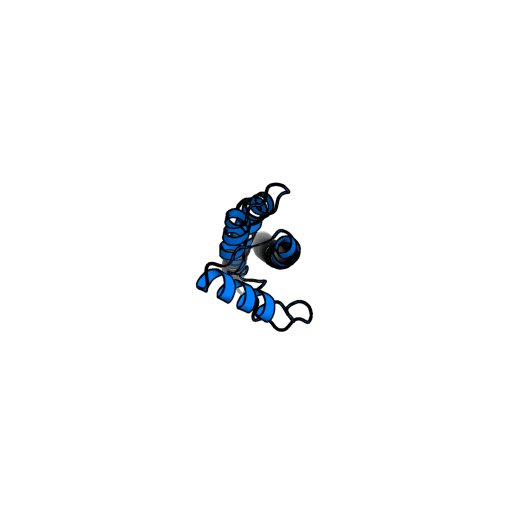5.321 -0.636 21.084 1.00 91.56 94 PHE A N 1
ATOM 754 C CA . PHE A 1 94 ? -14.112 0.135 20.868 1.00 91.56 94 PHE A CA 1
ATOM 755 C C . PHE A 1 94 ? -14.274 1.493 21.545 1.00 91.56 94 PHE A C 1
ATOM 757 O O . PHE A 1 94 ? -15.344 2.103 21.516 1.00 91.56 94 PHE A O 1
ATOM 764 N N . THR A 1 95 ? -13.197 1.967 22.147 1.00 90.31 95 THR A N 1
ATOM 765 C CA . THR A 1 95 ? -13.134 3.205 22.921 1.00 90.31 95 THR A CA 1
ATOM 766 C C . THR A 1 95 ? -12.240 4.222 22.225 1.00 90.31 95 THR A C 1
ATOM 768 O O . THR A 1 95 ? -11.430 3.884 21.366 1.00 90.31 95 THR A O 1
ATOM 771 N N . THR A 1 96 ? -12.315 5.485 22.633 1.00 87.12 96 THR A N 1
ATOM 772 C CA . THR A 1 96 ? -11.441 6.544 22.107 1.00 87.12 96 THR A CA 1
ATOM 773 C C . THR A 1 96 ? -9.951 6.284 22.353 1.00 87.12 96 THR A C 1
ATOM 775 O O . THR A 1 96 ? -9.123 6.745 21.574 1.00 87.12 96 THR A O 1
ATOM 778 N N . ASN A 1 97 ? -9.590 5.487 23.365 1.00 88.50 97 ASN A N 1
ATOM 779 C CA . ASN A 1 97 ? -8.203 5.065 23.589 1.00 88.50 97 ASN A CA 1
ATOM 780 C C . ASN A 1 97 ? -7.679 4.149 22.470 1.00 88.50 97 ASN A C 1
ATOM 782 O O . ASN A 1 97 ? -6.472 4.076 22.248 1.00 88.50 97 ASN A O 1
ATOM 786 N N . ASP A 1 98 ? -8.576 3.471 21.746 1.00 91.56 98 ASP A N 1
ATOM 787 C CA . ASP A 1 98 ? -8.211 2.571 20.655 1.00 91.56 98 ASP A CA 1
ATOM 788 C C . ASP A 1 98 ? -7.774 3.335 19.390 1.00 91.56 98 ASP A C 1
ATOM 790 O O . ASP A 1 98 ? -7.095 2.763 18.537 1.00 91.56 98 ASP A O 1
ATOM 794 N N . ILE A 1 99 ? -8.089 4.637 19.293 1.00 92.19 99 ILE A N 1
ATOM 795 C CA . ILE A 1 99 ? -7.701 5.503 18.167 1.00 92.19 99 ILE A CA 1
ATOM 796 C C . ILE A 1 99 ? -6.185 5.490 17.974 1.00 92.19 99 ILE A C 1
ATOM 798 O O . ILE A 1 99 ? -5.727 5.274 16.857 1.00 92.19 99 ILE A O 1
ATOM 802 N N . LEU A 1 100 ? -5.409 5.610 19.057 1.00 90.88 100 LEU A N 1
ATOM 803 C CA . LEU A 1 100 ? -3.943 5.606 19.001 1.00 90.88 100 LEU A CA 1
ATOM 804 C C . LEU A 1 100 ? -3.392 4.337 18.325 1.00 90.88 100 LEU A C 1
ATOM 806 O O . LEU A 1 100 ? -2.454 4.390 17.530 1.00 90.88 100 LEU A O 1
ATOM 810 N N . TYR A 1 101 ? -3.984 3.179 18.625 1.00 90.69 101 TYR A N 1
ATOM 811 C CA . TYR A 1 101 ? -3.563 1.906 18.043 1.00 90.69 101 TYR A CA 1
ATOM 812 C C . TYR A 1 101 ? -3.978 1.787 16.572 1.00 90.69 101 TYR A C 1
ATOM 814 O O . TYR A 1 101 ? -3.215 1.277 15.750 1.00 90.69 101 TYR A O 1
ATOM 822 N N . LEU A 1 102 ? -5.162 2.289 16.215 1.00 93.31 102 LEU A N 1
ATOM 823 C CA . LEU A 1 102 ? -5.636 2.312 14.830 1.00 93.31 102 LEU A CA 1
ATOM 824 C C . LEU A 1 102 ? -4.830 3.283 13.961 1.00 93.31 102 LEU A C 1
ATOM 826 O O . LEU A 1 102 ? -4.527 2.960 12.813 1.00 93.31 102 LEU A O 1
ATOM 830 N N . GLU A 1 103 ? -4.417 4.424 14.509 1.00 92.75 103 GLU A N 1
ATOM 831 C CA . GLU A 1 103 ? -3.502 5.363 13.858 1.00 92.75 103 GLU A CA 1
ATOM 832 C C . GLU A 1 103 ? -2.140 4.719 13.586 1.00 92.75 103 GLU A C 1
ATOM 834 O O . GLU A 1 103 ? -1.592 4.882 12.496 1.00 92.75 103 GLU A O 1
ATOM 839 N N . LEU A 1 104 ? -1.622 3.906 14.512 1.00 90.00 104 LEU A N 1
ATOM 840 C CA . LEU A 1 104 ? -0.382 3.157 14.296 1.00 90.00 104 LEU A CA 1
ATOM 841 C C . LEU A 1 104 ? -0.509 2.150 13.136 1.00 90.00 104 LEU A C 1
ATOM 843 O O . LEU A 1 104 ? 0.385 2.055 12.288 1.00 90.00 104 LEU A O 1
ATOM 847 N N . LEU A 1 105 ? -1.632 1.428 13.048 1.00 91.31 105 LEU A N 1
ATOM 848 C CA . LEU A 1 105 ? -1.911 0.529 11.920 1.00 91.31 105 LEU A CA 1
ATOM 849 C C . LEU A 1 105 ? -2.076 1.299 10.598 1.00 91.31 105 LEU A C 1
ATOM 851 O O . LEU A 1 105 ? -1.603 0.842 9.552 1.00 91.31 105 LEU A O 1
ATOM 855 N N . LEU A 1 106 ? -2.720 2.469 10.635 1.00 93.62 106 LEU A N 1
ATOM 856 C CA . LEU A 1 106 ? -2.885 3.348 9.479 1.00 93.62 106 LEU A CA 1
ATOM 857 C C . LEU A 1 106 ? -1.536 3.871 8.983 1.00 93.62 106 LEU A C 1
ATOM 859 O O . LEU A 1 106 ? -1.244 3.764 7.792 1.00 93.62 106 LEU A O 1
ATOM 863 N N . GLN A 1 107 ? -0.684 4.352 9.885 1.00 91.62 107 GLN A N 1
ATOM 864 C CA . GLN A 1 107 ? 0.659 4.818 9.555 1.00 91.62 107 GLN A CA 1
ATOM 865 C C . GLN A 1 107 ? 1.473 3.714 8.870 1.00 91.62 107 GLN A C 1
ATOM 867 O O . GLN A 1 107 ? 2.200 3.972 7.910 1.00 91.62 107 GLN A O 1
ATOM 872 N N . ARG A 1 108 ? 1.314 2.456 9.296 1.00 88.19 108 ARG A N 1
ATOM 873 C CA . ARG A 1 108 ? 1.960 1.316 8.632 1.00 88.19 108 ARG A CA 1
ATOM 874 C C . ARG A 1 108 ? 1.463 1.080 7.224 1.00 88.19 108 ARG A C 1
ATOM 876 O O . ARG A 1 108 ? 2.265 0.878 6.311 1.00 88.19 108 ARG A O 1
ATOM 883 N N . ARG A 1 109 ? 0.150 1.142 7.023 1.00 92.31 109 ARG A N 1
ATOM 884 C CA . ARG A 1 109 ? -0.437 1.078 5.684 1.00 92.31 109 ARG A CA 1
ATOM 885 C C . ARG A 1 109 ? 0.093 2.209 4.794 1.00 92.31 109 ARG A C 1
ATOM 887 O O . ARG A 1 109 ? 0.488 1.916 3.668 1.00 92.31 109 ARG A O 1
ATOM 894 N N . GLN A 1 110 ? 0.167 3.440 5.304 1.00 94.00 110 GLN A N 1
ATOM 895 C CA . GLN A 1 110 ? 0.706 4.604 4.587 1.00 94.00 110 GLN A CA 1
ATOM 896 C C . GLN A 1 110 ? 2.185 4.420 4.206 1.00 94.00 110 GLN A C 1
ATOM 898 O O . GLN A 1 110 ? 2.588 4.727 3.087 1.00 94.00 110 GLN A O 1
ATOM 903 N N . GLN A 1 111 ? 3.009 3.867 5.102 1.00 91.62 111 GLN A N 1
ATOM 904 C CA . GLN A 1 111 ? 4.398 3.507 4.784 1.00 91.62 111 GLN A CA 1
ATOM 905 C C . GLN A 1 111 ? 4.462 2.458 3.664 1.00 91.62 111 GLN A C 1
ATOM 907 O O . GLN A 1 111 ? 5.258 2.583 2.732 1.00 91.62 111 GLN A O 1
ATOM 912 N N . GLY A 1 112 ? 3.591 1.446 3.724 1.00 91.81 112 GLY A N 1
ATOM 913 C CA . GLY A 1 112 ? 3.483 0.415 2.696 1.00 91.81 112 GLY A CA 1
ATOM 914 C C . GLY A 1 112 ? 3.054 0.956 1.333 1.00 91.81 112 GLY A C 1
ATOM 915 O O . GLY A 1 112 ? 3.607 0.533 0.317 1.00 91.81 112 GLY A O 1
ATOM 916 N N . SER A 1 113 ? 2.091 1.878 1.290 1.00 94.50 113 SER A N 1
ATOM 917 C CA . SER A 1 113 ? 1.622 2.487 0.042 1.00 94.50 113 SER A CA 1
ATOM 918 C C . SER A 1 113 ? 2.658 3.443 -0.548 1.00 94.50 113 SER A C 1
ATOM 920 O O . SER A 1 113 ? 2.890 3.423 -1.759 1.00 94.50 113 SER A O 1
ATOM 922 N N . ASP A 1 114 ? 3.355 4.208 0.295 1.00 94.56 114 ASP A N 1
ATOM 923 C CA . ASP A 1 114 ? 4.453 5.079 -0.121 1.00 94.56 114 ASP A CA 1
ATOM 924 C C . ASP A 1 114 ? 5.621 4.278 -0.715 1.00 94.56 114 ASP A C 1
ATOM 926 O O . ASP A 1 114 ? 6.127 4.618 -1.788 1.00 94.56 114 ASP A O 1
ATOM 930 N N . LEU A 1 115 ? 5.992 3.158 -0.082 1.00 93.44 115 LEU A N 1
ATOM 931 C CA . LEU A 1 115 ? 6.988 2.234 -0.626 1.00 93.44 115 LEU A CA 1
ATOM 932 C C . LEU A 1 115 ? 6.540 1.662 -1.979 1.00 93.44 115 LEU A C 1
ATOM 934 O O . LEU A 1 115 ? 7.312 1.686 -2.932 1.00 93.44 115 LEU A O 1
ATOM 938 N N . SER A 1 116 ? 5.276 1.245 -2.098 1.00 94.56 116 SER A N 1
ATOM 939 C CA . SER A 1 116 ? 4.661 0.786 -3.355 1.00 94.56 116 SER A CA 1
ATOM 940 C C . SER A 1 116 ? 4.824 1.797 -4.496 1.00 94.56 116 SER A C 1
ATOM 942 O O . SER A 1 116 ? 5.227 1.444 -5.606 1.00 94.56 116 SER A O 1
ATOM 944 N N . ILE A 1 117 ? 4.522 3.071 -4.222 1.00 95.19 117 ILE A N 1
ATOM 945 C CA . ILE A 1 117 ? 4.587 4.156 -5.207 1.00 95.19 117 ILE A CA 1
ATOM 946 C C . ILE A 1 117 ? 6.042 4.442 -5.584 1.00 95.19 117 ILE A C 1
ATOM 948 O O . ILE A 1 117 ? 6.353 4.595 -6.766 1.00 95.19 117 ILE A O 1
ATOM 952 N N . LYS A 1 118 ? 6.958 4.458 -4.611 1.00 95.31 118 LYS A N 1
ATOM 953 C CA . LYS A 1 118 ? 8.398 4.608 -4.867 1.00 95.31 118 LYS A CA 1
ATOM 954 C C . LYS A 1 118 ? 8.938 3.469 -5.733 1.00 95.31 118 LYS A C 1
ATOM 956 O O . LYS A 1 118 ? 9.660 3.727 -6.694 1.00 95.31 118 LYS A O 1
ATOM 961 N N . THR A 1 119 ? 8.540 2.229 -5.451 1.00 94.62 119 THR A N 1
ATOM 962 C CA . THR A 1 119 ? 8.885 1.052 -6.259 1.00 94.62 119 THR A CA 1
ATOM 963 C C . THR A 1 119 ? 8.338 1.168 -7.683 1.00 94.62 119 THR A C 1
ATOM 965 O O . THR A 1 119 ? 9.068 0.907 -8.637 1.00 94.62 119 THR A O 1
ATOM 968 N N . MET A 1 120 ? 7.096 1.629 -7.857 1.00 96.50 120 MET A N 1
ATOM 969 C CA . MET A 1 120 ? 6.537 1.916 -9.182 1.00 96.50 120 MET A CA 1
ATOM 970 C C . MET A 1 120 ? 7.364 2.954 -9.939 1.00 96.50 120 MET A C 1
ATOM 972 O O . MET A 1 120 ? 7.737 2.706 -11.083 1.00 96.50 120 MET A O 1
ATOM 976 N N . ILE A 1 121 ? 7.672 4.096 -9.314 1.00 96.56 121 ILE A N 1
ATOM 977 C CA . ILE A 1 121 ? 8.471 5.162 -9.936 1.00 96.56 121 ILE A CA 1
ATOM 978 C C . ILE A 1 121 ? 9.828 4.611 -10.376 1.00 96.56 121 ILE A C 1
ATOM 980 O O . ILE A 1 121 ? 10.242 4.843 -11.510 1.00 96.56 121 ILE A O 1
ATOM 984 N N . TYR A 1 122 ? 10.492 3.832 -9.521 1.00 96.88 122 TYR A N 1
ATOM 985 C CA . TYR A 1 122 ? 11.756 3.179 -9.852 1.00 96.88 122 TYR A CA 1
ATOM 986 C C . TYR A 1 122 ? 11.648 2.308 -11.114 1.00 96.88 122 TYR A C 1
ATOM 988 O O . TYR A 1 122 ? 12.428 2.471 -12.053 1.00 96.88 122 TYR A O 1
ATOM 996 N N . PHE A 1 123 ? 10.644 1.434 -11.189 1.00 97.38 123 PHE A N 1
ATOM 997 C CA . PHE A 1 123 ? 10.435 0.570 -12.352 1.00 97.38 123 PHE A CA 1
ATOM 998 C C . PHE A 1 123 ? 10.049 1.337 -13.624 1.00 97.38 123 PHE A C 1
ATOM 1000 O O . PHE A 1 123 ? 10.501 0.987 -14.717 1.00 97.38 123 PHE A O 1
ATOM 1007 N N . VAL A 1 124 ? 9.273 2.415 -13.500 1.00 96.56 124 VAL A N 1
ATOM 1008 C CA . VAL A 1 124 ? 8.967 3.310 -14.625 1.00 96.56 124 VAL A CA 1
ATOM 1009 C C . VAL A 1 124 ? 10.242 3.975 -15.145 1.00 96.56 124 VAL A C 1
ATOM 1011 O O . VAL A 1 124 ? 10.459 4.003 -16.356 1.00 96.56 124 VAL A O 1
ATOM 1014 N N . LEU A 1 125 ? 11.127 4.447 -14.261 1.00 97.38 125 LEU A N 1
ATOM 1015 C CA . LEU A 1 125 ? 12.415 5.020 -14.660 1.00 97.38 125 LEU A CA 1
ATOM 1016 C C . LEU A 1 125 ? 13.301 3.989 -15.371 1.00 97.38 125 LEU A C 1
ATOM 1018 O O . LEU A 1 125 ? 13.887 4.306 -16.406 1.00 97.38 125 LEU A O 1
ATOM 1022 N N . LEU A 1 126 ? 13.347 2.742 -14.890 1.00 96.69 126 LEU A N 1
ATOM 1023 C CA . LEU A 1 126 ? 14.048 1.658 -15.588 1.00 96.69 126 LEU A CA 1
ATOM 1024 C C . LEU A 1 126 ? 13.464 1.392 -16.981 1.00 96.69 126 LEU A C 1
ATOM 1026 O O . LEU A 1 126 ? 14.219 1.221 -17.939 1.00 96.69 126 LEU A O 1
ATOM 1030 N N . SER A 1 127 ? 12.134 1.412 -17.119 1.00 96.75 127 SER A N 1
ATOM 1031 C CA . SER A 1 127 ? 11.477 1.269 -18.424 1.00 96.75 127 SER A CA 1
ATOM 1032 C C . SER A 1 127 ? 11.922 2.369 -19.383 1.00 96.75 127 SER A C 1
ATOM 1034 O O . SER A 1 127 ? 12.291 2.082 -20.526 1.00 96.75 127 SER A O 1
ATOM 1036 N N . VAL A 1 128 ? 11.932 3.620 -18.908 1.00 96.50 128 VAL A N 1
ATOM 1037 C CA . VAL A 1 128 ? 12.382 4.786 -19.679 1.00 96.50 128 VAL A CA 1
ATOM 1038 C C . VAL A 1 128 ? 13.842 4.633 -20.106 1.00 96.50 128 VAL A C 1
ATOM 1040 O O . VAL A 1 128 ? 14.150 4.881 -21.270 1.00 96.50 128 VAL A O 1
ATOM 1043 N N . LEU A 1 129 ? 14.730 4.163 -19.225 1.00 95.12 129 LEU A N 1
ATOM 1044 C CA . LEU A 1 129 ? 16.130 3.900 -19.576 1.00 95.12 129 LEU A CA 1
ATOM 1045 C C . LEU A 1 129 ? 16.267 2.851 -20.687 1.00 95.12 129 LEU A C 1
ATOM 1047 O O . LEU A 1 129 ? 17.045 3.057 -21.619 1.00 95.12 129 LEU A O 1
ATOM 1051 N N . GLY A 1 130 ? 15.483 1.769 -20.646 1.00 92.75 130 GLY A N 1
ATOM 1052 C CA . GLY A 1 130 ? 15.474 0.776 -21.724 1.00 92.75 130 GLY A CA 1
ATOM 1053 C C . GLY A 1 130 ? 14.999 1.356 -23.065 1.00 92.75 130 GLY A C 1
ATOM 1054 O O . GLY A 1 130 ? 15.604 1.091 -24.106 1.00 92.75 130 GLY A O 1
ATOM 1055 N N . VAL A 1 131 ? 13.995 2.244 -23.045 1.00 94.06 131 VAL A N 1
ATOM 1056 C CA . VAL A 1 131 ? 13.518 2.945 -24.250 1.00 94.06 131 VAL A CA 1
ATOM 1057 C C . VAL A 1 131 ? 14.589 3.897 -24.787 1.00 94.06 131 VAL A C 1
ATOM 1059 O O . VAL A 1 131 ? 14.816 3.939 -25.996 1.00 94.06 131 VAL A O 1
ATOM 1062 N N . ILE A 1 132 ? 15.280 4.637 -23.914 1.00 93.50 132 ILE A N 1
ATOM 1063 C CA . ILE A 1 132 ? 16.395 5.512 -24.303 1.00 93.50 132 ILE A CA 1
ATOM 1064 C C . ILE A 1 132 ? 17.512 4.693 -24.962 1.00 93.50 132 ILE A C 1
ATOM 1066 O O . ILE A 1 132 ? 17.985 5.078 -26.033 1.00 93.50 132 ILE A O 1
ATOM 1070 N N . GLY A 1 133 ? 17.885 3.547 -24.380 1.00 90.81 133 GLY A N 1
ATOM 1071 C CA . GLY A 1 133 ? 18.866 2.624 -24.963 1.00 90.81 133 GLY A CA 1
ATOM 1072 C C . GLY A 1 133 ? 18.487 2.197 -26.383 1.00 90.81 133 GLY A C 1
ATOM 1073 O O . GLY A 1 133 ? 19.283 2.346 -27.311 1.00 90.81 133 GLY A O 1
ATOM 1074 N N . LEU A 1 134 ? 17.227 1.804 -26.587 1.00 90.75 134 LEU A N 1
ATOM 1075 C CA . LEU A 1 134 ? 16.696 1.445 -27.904 1.00 90.75 134 LEU A CA 1
ATOM 1076 C C . LEU A 1 134 ? 16.745 2.602 -28.914 1.00 90.75 134 LEU A C 1
ATOM 1078 O O . LEU A 1 134 ? 17.026 2.392 -30.097 1.00 90.75 134 LEU A O 1
ATOM 1082 N N . LEU A 1 135 ? 16.460 3.833 -28.484 1.00 90.19 135 LEU A N 1
ATOM 1083 C CA . LEU A 1 135 ? 16.539 5.009 -29.356 1.00 90.19 135 LEU A CA 1
ATOM 1084 C C . LEU A 1 135 ? 17.982 5.319 -29.773 1.00 90.19 135 LEU A C 1
ATOM 1086 O O . LEU A 1 135 ? 18.212 5.683 -30.930 1.00 90.19 135 LEU A O 1
ATOM 1090 N N . ILE A 1 136 ? 18.945 5.161 -28.861 1.00 89.69 136 ILE A N 1
ATOM 1091 C CA . ILE A 1 136 ? 20.374 5.329 -29.151 1.00 89.69 136 ILE A CA 1
ATOM 1092 C C . ILE A 1 136 ? 20.830 4.264 -30.152 1.00 89.69 136 ILE A C 1
ATOM 1094 O O . ILE A 1 136 ? 21.408 4.607 -31.181 1.00 89.69 136 ILE A O 1
ATOM 1098 N N . GLU A 1 137 ? 20.503 2.992 -29.917 1.00 85.50 137 GLU A N 1
ATOM 1099 C CA . GLU A 1 137 ? 20.884 1.890 -30.807 1.00 85.50 137 GLU A CA 1
ATOM 1100 C C . GLU A 1 137 ? 20.309 2.059 -32.223 1.00 85.50 137 GLU A C 1
ATOM 1102 O O . GLU A 1 137 ? 21.013 1.857 -33.220 1.00 85.50 137 GLU A O 1
ATOM 1107 N N . LYS A 1 138 ? 19.047 2.504 -32.333 1.00 85.12 138 LYS A N 1
ATOM 1108 C CA . LYS A 1 138 ? 18.418 2.828 -33.623 1.00 85.12 138 LYS A CA 1
ATOM 1109 C C . LYS A 1 138 ? 19.170 3.929 -34.371 1.00 85.12 138 LYS A C 1
ATOM 1111 O O . LYS A 1 138 ? 19.397 3.791 -35.573 1.00 85.12 138 LYS A O 1
ATOM 1116 N N . LYS A 1 139 ? 19.569 5.008 -33.685 1.00 83.62 139 LYS A N 1
ATOM 1117 C CA . LYS A 1 139 ? 20.346 6.103 -34.293 1.00 83.62 139 LYS A CA 1
ATOM 1118 C C . LYS A 1 139 ? 21.735 5.637 -34.734 1.00 83.62 139 LYS A C 1
ATOM 1120 O O . LYS A 1 139 ? 22.130 5.912 -35.863 1.00 83.62 139 LYS A O 1
ATOM 1125 N N . THR A 1 140 ? 22.444 4.893 -33.889 1.00 80.12 140 THR A N 1
ATOM 1126 C CA . THR A 1 140 ? 23.788 4.379 -34.195 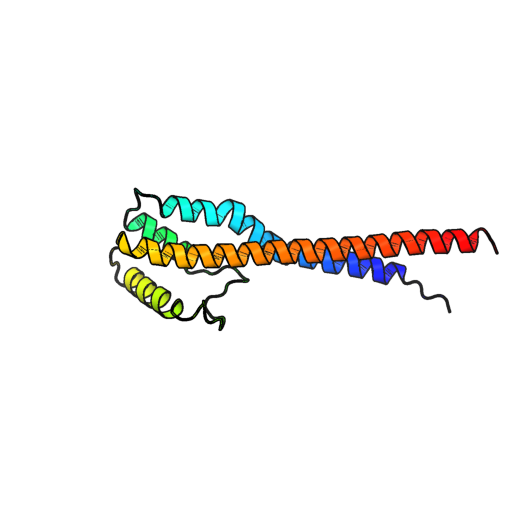1.00 80.12 140 THR A CA 1
ATOM 1127 C C . THR A 1 140 ? 23.767 3.403 -35.368 1.00 80.12 140 THR A C 1
ATOM 1129 O O . THR A 1 140 ? 24.602 3.505 -36.263 1.00 80.12 140 THR A O 1
ATOM 1132 N N . SER A 1 141 ? 22.782 2.500 -35.413 1.00 74.00 141 SER A N 1
ATOM 1133 C CA . SER A 1 141 ? 22.611 1.563 -36.532 1.00 74.00 141 SER A CA 1
ATOM 1134 C C . SER A 1 141 ? 22.398 2.297 -37.858 1.00 74.00 141 SER A C 1
ATOM 1136 O O . SER A 1 141 ? 23.055 1.975 -38.842 1.00 74.00 141 SER A O 1
ATOM 1138 N N . LYS A 1 142 ? 21.530 3.320 -37.861 1.00 70.56 142 LYS A N 1
ATOM 1139 C CA . LYS A 1 142 ? 21.223 4.125 -39.050 1.00 70.56 142 LYS A CA 1
ATOM 1140 C C . LYS A 1 142 ? 22.443 4.902 -39.560 1.00 70.56 142 LYS A C 1
ATOM 1142 O O . LYS A 1 142 ? 22.667 4.947 -40.762 1.00 70.56 142 LYS A O 1
ATOM 1147 N N . ASN A 1 143 ? 23.244 5.475 -38.656 1.00 68.56 143 ASN A N 1
ATOM 1148 C CA . ASN A 1 143 ? 24.457 6.217 -39.020 1.00 68.56 143 ASN A CA 1
ATOM 1149 C C . ASN A 1 143 ? 25.542 5.316 -39.638 1.00 68.56 143 ASN A C 1
ATOM 1151 O O . ASN A 1 143 ? 26.277 5.761 -40.516 1.00 68.56 143 ASN A O 1
ATOM 1155 N N . TYR A 1 144 ? 25.626 4.057 -39.197 1.00 60.31 144 TYR A N 1
ATOM 1156 C CA . TYR A 1 144 ? 26.563 3.063 -39.735 1.00 60.31 144 TYR A CA 1
ATOM 1157 C C . TYR A 1 144 ? 26.170 2.581 -41.139 1.00 60.31 144 TYR A C 1
ATOM 1159 O O . TYR A 1 144 ? 27.033 2.265 -41.943 1.00 60.31 144 TYR A O 1
ATOM 1167 N N . GLU A 1 145 ? 24.872 2.515 -41.446 1.00 60.41 145 GLU A N 1
ATOM 1168 C CA . GLU A 1 145 ? 24.384 2.173 -42.792 1.00 60.41 145 GLU A CA 1
ATOM 1169 C C . GLU A 1 1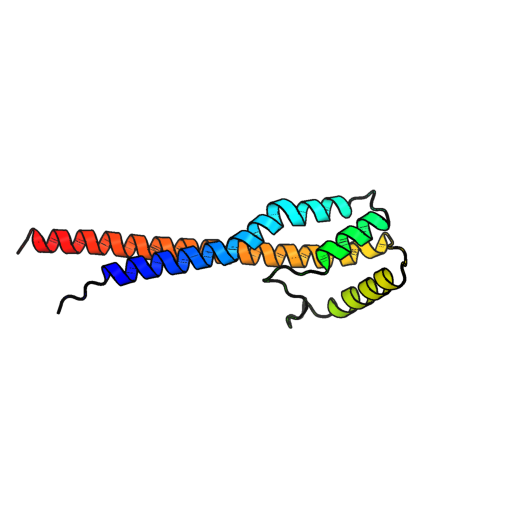45 ? 24.547 3.333 -43.789 1.00 60.41 145 GLU A C 1
ATOM 1171 O O . GLU A 1 145 ? 24.643 3.099 -44.990 1.00 60.41 145 GLU A O 1
ATOM 1176 N N . SER A 1 146 ? 24.596 4.582 -43.309 1.00 58.44 146 SER A N 1
ATOM 1177 C CA . SER A 1 146 ? 24.759 5.776 -44.154 1.00 58.44 146 SER A CA 1
ATOM 1178 C C . SER A 1 146 ? 26.210 6.172 -44.462 1.00 58.44 146 SER A C 1
ATOM 1180 O O . SER A 1 146 ? 26.414 7.003 -45.340 1.00 58.44 146 SER A O 1
ATOM 1182 N N . ASN A 1 147 ? 27.195 5.615 -43.751 1.00 50.38 147 ASN A N 1
ATOM 1183 C CA . ASN A 1 147 ? 28.632 5.822 -43.977 1.00 50.38 147 ASN A CA 1
ATOM 1184 C C . ASN A 1 147 ? 29.331 4.446 -43.986 1.00 50.38 147 ASN A C 1
ATOM 1186 O O . ASN A 1 147 ? 29.779 4.015 -42.920 1.00 50.38 147 ASN A O 1
ATOM 1190 N N . PRO A 1 148 ? 29.346 3.733 -45.129 1.00 52.19 148 PRO A N 1
ATOM 1191 C CA . PRO A 1 148 ? 29.997 2.428 -45.245 1.00 52.19 148 PRO A CA 1
ATOM 1192 C C . PRO A 1 148 ? 31.524 2.502 -45.116 1.00 52.19 148 PRO A C 1
ATOM 1194 O O . PRO A 1 148 ? 32.114 3.525 -45.536 1.00 52.19 148 PRO A O 1
#

Foldseek 3Di:
DDDPCLVVLVVQLVVLLVVLCVLQVLLVCCVPPVLVQLVVCLPPPNFQVSLLVLLVSLLDAQPQLDLPDDDPLSVPLVVLSVVSVVCVVVVHGDDNVCSVSSVSSSVSNNVSSVVSNVSSVVSNVSSVVSVVVSVVVVVVVVVVVVPD

Sequence (148 aa):
MKFDDRKIYVYFSIAVLVAGILFGLPGIYSKMVTEPAIEKLLTQDADSQKLKQAYIILRNPHIFAGYDRFDEAGAGIEYILKEFDNRVAEQKEFTTNDILYLELLLQRRQQGSDLSIKTMIYFVLLSVLGVIGLLIEKKTSKNYESNP